Protein AF-A0AAV2ISJ8-F1 (afdb_monomer_lite)

Structure (mmCIF, N/CA/C/O backbone):
data_AF-A0AAV2ISJ8-F1
#
_entry.id   AF-A0AAV2ISJ8-F1
#
loop_
_atom_site.group_PDB
_atom_site.id
_atom_site.type_symbol
_atom_site.label_atom_id
_atom_site.label_alt_id
_atom_site.label_comp_id
_atom_site.label_asym_id
_atom_site.label_entity_id
_atom_site.label_seq_id
_atom_site.pdbx_PDB_ins_code
_atom_site.Cartn_x
_atom_site.Cartn_y
_atom_site.Cartn_z
_atom_site.occupancy
_atom_site.B_iso_or_equiv
_atom_site.auth_seq_id
_atom_site.auth_comp_id
_atom_site.auth_asym_id
_atom_site.auth_atom_id
_atom_site.pdbx_PDB_model_num
ATOM 1 N N . MET A 1 1 ? -16.172 -17.480 1.132 1.00 49.47 1 MET A N 1
ATOM 2 C CA . MET A 1 1 ? -15.175 -17.235 2.194 1.00 49.47 1 MET A CA 1
ATOM 3 C C . MET A 1 1 ? -15.875 -16.406 3.260 1.00 49.47 1 MET A C 1
ATOM 5 O O . MET A 1 1 ? -16.706 -15.595 2.855 1.00 49.47 1 MET A O 1
ATOM 9 N N . PRO A 1 2 ? -15.676 -16.665 4.565 1.00 49.12 2 PRO A N 1
ATOM 10 C CA . PRO A 1 2 ? -16.267 -15.838 5.619 1.00 49.12 2 PRO A CA 1
ATOM 11 C C . PRO A 1 2 ? -15.852 -14.380 5.388 1.00 49.12 2 PRO A C 1
ATOM 13 O O . PRO A 1 2 ? -14.786 -14.154 4.820 1.00 49.12 2 PRO A O 1
ATOM 16 N N . GLY A 1 3 ? -16.746 -13.441 5.707 1.00 65.44 3 GLY A N 1
ATOM 17 C CA . GLY A 1 3 ? -16.682 -12.043 5.270 1.00 65.44 3 GLY A CA 1
ATOM 18 C C . GLY A 1 3 ? -15.298 -11.424 5.436 1.00 65.44 3 GLY A C 1
ATOM 19 O O . GLY A 1 3 ? -14.708 -11.499 6.503 1.00 65.44 3 GLY A O 1
ATOM 20 N N . LEU A 1 4 ? -14.784 -10.855 4.351 1.00 76.38 4 LEU A N 1
ATOM 21 C CA . LEU A 1 4 ? -13.522 -10.129 4.326 1.00 76.38 4 LEU A CA 1
ATOM 22 C C . LEU A 1 4 ? -13.640 -8.917 5.274 1.00 76.38 4 LEU A C 1
ATOM 24 O O . LEU A 1 4 ? -14.649 -8.210 5.204 1.00 76.38 4 LEU A O 1
ATOM 28 N N . ASN A 1 5 ? -12.651 -8.679 6.144 1.00 89.56 5 ASN A N 1
ATOM 29 C CA . ASN A 1 5 ? -12.634 -7.514 7.041 1.00 89.56 5 ASN A CA 1
ATOM 30 C C . ASN A 1 5 ? -12.361 -6.244 6.229 1.00 89.56 5 ASN A C 1
ATOM 32 O O . ASN A 1 5 ? -11.215 -5.812 6.064 1.00 89.56 5 ASN A O 1
ATOM 36 N N . GLU A 1 6 ? -13.429 -5.706 5.645 1.00 92.19 6 GLU A N 1
ATOM 37 C CA . GLU A 1 6 ? -13.397 -4.541 4.774 1.00 92.19 6 GLU A CA 1
ATOM 38 C C . GLU A 1 6 ? -13.858 -3.279 5.496 1.00 92.19 6 GLU A C 1
ATOM 40 O O . GLU A 1 6 ? -14.900 -3.239 6.149 1.00 92.19 6 GLU A O 1
ATOM 45 N N . TYR A 1 7 ? -13.089 -2.218 5.291 1.00 92.50 7 TYR A N 1
ATOM 46 C CA . TYR A 1 7 ? -13.333 -0.879 5.796 1.00 92.50 7 TYR A CA 1
ATOM 47 C C . TYR A 1 7 ? -13.328 0.101 4.623 1.00 92.50 7 TYR A C 1
ATOM 49 O O . TYR A 1 7 ? -12.619 -0.106 3.638 1.00 92.50 7 TYR A O 1
ATOM 57 N N . LEU A 1 8 ? -14.120 1.167 4.710 1.00 90.62 8 LEU A N 1
ATOM 58 C CA . LEU A 1 8 ? -14.119 2.241 3.717 1.00 90.62 8 LEU A CA 1
ATOM 59 C C . LEU A 1 8 ? -13.318 3.417 4.258 1.00 90.62 8 LEU A C 1
ATOM 61 O O . LEU A 1 8 ? -13.544 3.847 5.389 1.00 90.62 8 LEU A O 1
ATOM 65 N N . PHE A 1 9 ? -12.412 3.939 3.443 1.00 91.38 9 PHE A N 1
ATOM 66 C CA . PHE A 1 9 ? -11.726 5.182 3.743 1.00 91.38 9 PHE A CA 1
ATOM 67 C C . PHE A 1 9 ? -12.672 6.368 3.531 1.00 91.38 9 PHE A C 1
ATOM 69 O O . PHE A 1 9 ? -13.378 6.436 2.523 1.00 91.38 9 PHE A O 1
ATOM 76 N N . ASP A 1 10 ? -12.704 7.295 4.484 1.00 86.94 10 ASP A N 1
ATOM 77 C CA . ASP A 1 10 ? -13.598 8.458 4.466 1.00 86.94 10 ASP A CA 1
ATOM 78 C C . ASP A 1 10 ? -12.977 9.694 3.787 1.00 86.94 10 ASP A C 1
ATOM 80 O O . ASP A 1 10 ? -13.607 10.754 3.733 1.00 86.94 10 ASP A O 1
ATOM 84 N N . GLY A 1 11 ? -11.759 9.557 3.252 1.00 81.19 11 GLY A N 1
ATOM 85 C CA . GLY A 1 11 ? -11.011 10.635 2.607 1.00 81.19 11 GLY A CA 1
ATOM 86 C C . GLY A 1 11 ? -10.333 11.600 3.583 1.00 81.19 11 GLY A C 1
ATOM 87 O O . GLY A 1 11 ? -9.901 12.671 3.156 1.00 81.19 11 GLY A O 1
ATOM 88 N N . LYS A 1 12 ? -10.279 11.269 4.880 1.00 83.62 12 LYS A N 1
ATOM 89 C CA . LYS A 1 12 ? -9.567 12.037 5.911 1.00 83.62 12 LYS A CA 1
ATOM 90 C C . LYS A 1 12 ? -8.397 11.222 6.459 1.00 83.62 12 LYS A C 1
ATOM 92 O O . LYS A 1 12 ? -7.734 10.517 5.716 1.00 83.62 12 LYS A O 1
ATOM 97 N N . ASP A 1 13 ? -8.108 11.333 7.749 1.00 85.56 13 ASP A N 1
ATOM 98 C CA . ASP A 1 13 ? -7.073 10.540 8.390 1.00 85.56 13 ASP A CA 1
ATOM 99 C C . ASP A 1 13 ? -7.578 9.117 8.650 1.00 85.56 13 ASP A C 1
ATOM 101 O O . ASP A 1 13 ? -8.697 8.908 9.123 1.00 85.56 13 ASP A O 1
ATOM 105 N N . LEU A 1 14 ? -6.733 8.120 8.373 1.00 86.94 14 LEU A N 1
ATOM 106 C CA . LEU A 1 14 ? -7.043 6.732 8.702 1.00 86.94 14 LEU A CA 1
ATOM 107 C C . LEU A 1 14 ? -6.988 6.535 10.225 1.00 86.94 14 LEU A C 1
ATOM 109 O O . LEU A 1 14 ? -5.926 6.289 10.799 1.00 86.94 14 LEU A O 1
ATOM 113 N N . GLU A 1 15 ? -8.141 6.605 10.885 1.00 89.81 15 GLU A N 1
ATOM 114 C CA . GLU A 1 15 ? -8.260 6.273 12.305 1.00 89.81 15 GLU A CA 1
ATOM 115 C C . GLU A 1 15 ? -8.337 4.754 12.515 1.00 89.81 15 GLU A C 1
ATOM 117 O O . GLU A 1 15 ? -9.266 4.077 12.070 1.00 89.81 15 GLU A O 1
ATOM 122 N N . VAL A 1 16 ? -7.368 4.200 13.248 1.00 91.31 16 VAL A N 1
ATOM 123 C CA . VAL A 1 16 ? -7.349 2.769 13.577 1.00 91.31 16 VAL A CA 1
ATOM 124 C C . VAL A 1 16 ? -8.304 2.492 14.736 1.00 91.31 16 VAL A C 1
ATOM 126 O O . VAL A 1 16 ? -7.998 2.751 15.902 1.00 91.31 16 VAL A O 1
ATOM 129 N N . THR A 1 17 ? -9.468 1.927 14.420 1.00 94.12 17 THR A N 1
ATOM 130 C CA . THR A 1 17 ? -10.450 1.526 15.436 1.00 94.12 17 THR A CA 1
ATOM 131 C C . THR A 1 17 ? -10.031 0.242 16.159 1.00 94.12 17 THR A C 1
ATOM 133 O O . THR A 1 17 ? -9.265 -0.578 15.647 1.00 94.12 17 THR A O 1
ATOM 136 N N . SER A 1 18 ? -10.581 0.009 17.355 1.00 96.00 18 SER A N 1
ATOM 137 C CA . SER A 1 18 ? -10.342 -1.242 18.091 1.00 96.00 18 SER A CA 1
ATOM 138 C C . SER A 1 18 ? -10.807 -2.484 17.321 1.00 96.00 18 SER A C 1
ATOM 140 O O . SER A 1 18 ? -10.195 -3.540 17.466 1.00 96.00 18 SER A O 1
ATOM 142 N N . GLN A 1 19 ? -11.842 -2.354 16.483 1.00 93.88 19 GLN A N 1
ATOM 143 C CA . GLN A 1 19 ? -12.320 -3.446 15.635 1.00 93.88 19 GLN A CA 1
ATOM 144 C C . GLN A 1 19 ? -11.319 -3.763 14.520 1.00 93.88 19 GLN A C 1
ATOM 146 O O . GLN A 1 19 ? -10.930 -4.916 14.384 1.00 93.88 19 GLN A O 1
ATOM 151 N N . MET A 1 20 ? -10.809 -2.743 13.817 1.00 94.31 20 MET A N 1
ATOM 152 C CA . MET A 1 20 ? -9.773 -2.916 12.785 1.00 94.31 20 MET A CA 1
ATOM 153 C C . MET A 1 20 ? -8.541 -3.627 13.336 1.00 94.31 20 MET A C 1
ATOM 155 O O . MET A 1 20 ? -7.978 -4.504 12.686 1.00 94.31 20 MET A O 1
ATOM 159 N N . LYS A 1 21 ? -8.137 -3.272 14.561 1.00 95.00 21 LYS A N 1
ATOM 160 C CA . LYS A 1 21 ? -7.029 -3.942 15.237 1.00 95.00 21 LYS A CA 1
ATOM 161 C C . LYS A 1 21 ? -7.354 -5.407 15.545 1.00 95.00 21 LYS A C 1
ATOM 163 O O . LYS A 1 21 ? -6.523 -6.266 15.287 1.00 95.00 21 LYS A O 1
ATOM 168 N N . SER A 1 22 ? -8.535 -5.691 16.094 1.00 95.88 22 SER A N 1
ATOM 169 C CA . SER A 1 22 ? -8.946 -7.064 16.418 1.00 95.88 22 SER A CA 1
ATOM 170 C C . SER A 1 22 ? -9.006 -7.953 15.176 1.00 95.88 22 SER A C 1
ATOM 172 O O . SER A 1 22 ? -8.578 -9.101 15.226 1.00 95.88 22 SER A O 1
ATOM 174 N N . ASP A 1 23 ? -9.522 -7.416 14.076 1.00 94.62 23 ASP A N 1
ATOM 175 C CA . ASP A 1 23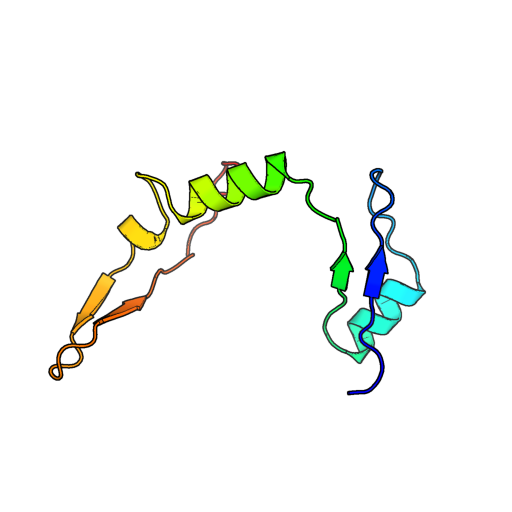 ? -9.618 -8.101 12.790 1.00 94.62 23 ASP A CA 1
ATOM 176 C C . ASP A 1 23 ? -8.229 -8.383 12.211 1.00 94.62 23 ASP A C 1
ATOM 178 O O . ASP A 1 23 ? -7.956 -9.488 11.752 1.00 94.62 23 ASP A O 1
ATOM 182 N N . PHE A 1 24 ? -7.316 -7.413 12.301 1.00 93.88 24 PHE A N 1
ATOM 183 C CA . PHE A 1 24 ? -5.923 -7.608 11.911 1.00 93.88 24 PHE A CA 1
ATOM 184 C C . PHE A 1 24 ? -5.217 -8.654 12.785 1.00 93.88 24 PHE A C 1
ATOM 186 O O . PHE A 1 24 ? -4.503 -9.504 12.263 1.00 93.88 24 PHE A O 1
ATOM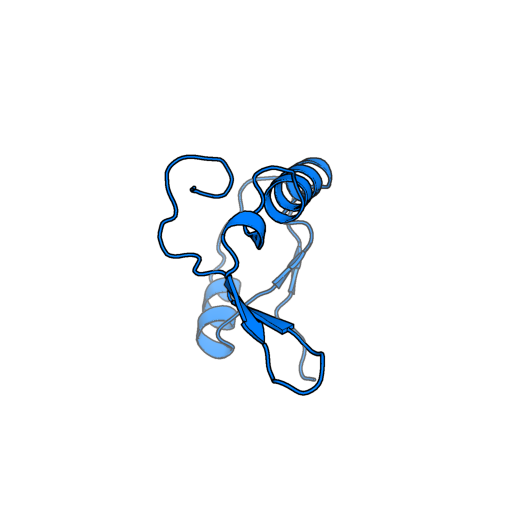 193 N N . ASP A 1 25 ? -5.417 -8.619 14.105 1.00 94.62 25 ASP A N 1
ATOM 194 C CA . ASP A 1 25 ? -4.814 -9.586 15.028 1.00 94.62 25 ASP A CA 1
ATOM 195 C C . ASP A 1 25 ? -5.328 -11.019 14.768 1.00 94.62 25 ASP A C 1
ATOM 197 O O . ASP A 1 25 ? -4.590 -11.983 14.984 1.00 94.62 25 ASP A O 1
ATOM 201 N N . LEU A 1 26 ? -6.584 -11.164 14.325 1.00 93.44 26 LEU A N 1
ATOM 202 C CA . LEU A 1 26 ? -7.217 -12.454 14.047 1.00 93.44 26 LEU A CA 1
ATOM 203 C C . LEU A 1 26 ? -6.838 -13.009 12.669 1.00 93.44 26 LEU A C 1
ATOM 205 O O . LEU A 1 26 ? -6.438 -14.169 12.566 1.00 93.44 26 LEU A O 1
ATOM 209 N N . ASP A 1 27 ? -6.974 -12.192 11.625 1.00 92.00 27 ASP A N 1
ATOM 210 C CA . ASP A 1 27 ? -6.873 -12.631 10.230 1.00 92.00 27 ASP A CA 1
ATOM 211 C C . ASP A 1 27 ? -5.523 -12.281 9.583 1.00 92.00 27 ASP A C 1
ATOM 213 O O . ASP A 1 27 ? -5.216 -12.730 8.478 1.00 92.00 27 ASP A O 1
ATOM 217 N N . GLY A 1 28 ? -4.683 -11.502 10.272 1.00 91.25 28 GLY A N 1
ATOM 218 C CA . GLY A 1 28 ? -3.362 -11.070 9.809 1.00 91.25 28 GLY A CA 1
ATOM 219 C C . GLY A 1 28 ? -3.396 -9.956 8.760 1.00 91.25 28 GLY A C 1
ATOM 220 O O . GLY A 1 28 ? -2.342 -9.470 8.353 1.00 91.25 28 GLY A O 1
ATOM 221 N N . PHE A 1 29 ? -4.586 -9.551 8.310 1.00 91.50 29 PHE A N 1
ATOM 222 C CA . PHE A 1 29 ? -4.785 -8.443 7.384 1.00 91.50 29 PHE A CA 1
ATOM 223 C C . PHE A 1 29 ? -6.182 -7.829 7.534 1.00 91.50 29 PHE A C 1
ATOM 225 O O . PHE A 1 29 ? -7.130 -8.470 7.983 1.00 91.50 29 PHE A O 1
ATOM 232 N N . ILE A 1 30 ? -6.303 -6.581 7.090 1.00 94.00 30 ILE A N 1
ATOM 233 C CA . ILE A 1 30 ? -7.576 -5.899 6.841 1.00 94.00 30 ILE A CA 1
ATOM 234 C C . ILE A 1 30 ? -7.507 -5.243 5.465 1.00 94.00 30 ILE A C 1
ATOM 236 O O . ILE A 1 30 ? -6.417 -4.950 4.970 1.00 94.00 30 ILE A O 1
ATOM 240 N N . ILE A 1 31 ? -8.657 -4.999 4.844 1.00 92.62 31 ILE A N 1
ATOM 241 C CA . ILE A 1 31 ? -8.724 -4.283 3.568 1.00 92.62 31 ILE A CA 1
ATOM 242 C C . ILE A 1 31 ? -9.411 -2.944 3.785 1.00 92.62 31 ILE A C 1
ATOM 244 O O . ILE A 1 31 ? -10.563 -2.887 4.201 1.00 92.62 31 ILE A O 1
ATOM 248 N N . VAL A 1 32 ? -8.707 -1.862 3.458 1.00 93.44 32 VAL A N 1
ATOM 249 C CA . VAL A 1 32 ? -9.263 -0.507 3.460 1.00 93.44 32 VAL A CA 1
ATOM 250 C C . VAL A 1 32 ? -9.477 -0.073 2.011 1.00 93.44 32 VAL A C 1
ATOM 252 O O . VAL A 1 32 ? -8.527 0.125 1.255 1.00 93.44 32 VAL A O 1
ATOM 255 N N . ARG A 1 33 ? -10.736 0.028 1.590 1.00 91.88 33 ARG A N 1
ATOM 256 C CA . ARG A 1 33 ? -11.117 0.436 0.234 1.00 91.88 33 ARG A CA 1
ATOM 257 C C . ARG A 1 33 ? -11.024 1.949 0.093 1.00 91.88 33 ARG A C 1
ATOM 259 O O . ARG A 1 33 ? -11.454 2.679 0.982 1.00 91.88 33 ARG A O 1
ATOM 266 N N . GLY A 1 34 ? -10.519 2.398 -1.053 1.00 89.94 34 GLY A N 1
ATOM 267 C CA . GLY A 1 34 ? -10.381 3.823 -1.357 1.00 89.94 34 GLY A CA 1
ATOM 268 C C . GLY A 1 34 ? -9.284 4.524 -0.560 1.00 89.94 34 GLY A C 1
ATOM 269 O O . GLY A 1 34 ? -9.293 5.744 -0.519 1.00 89.94 34 GLY A O 1
ATOM 270 N N . LEU A 1 35 ? -8.371 3.771 0.073 1.00 90.56 35 LEU A N 1
ATOM 271 C CA . LEU A 1 35 ? -7.255 4.328 0.844 1.00 90.56 35 LEU A CA 1
ATOM 272 C C . LEU A 1 35 ? -6.354 5.232 -0.005 1.00 90.56 35 LEU A C 1
ATOM 274 O O . LEU A 1 35 ? -5.864 6.235 0.490 1.00 90.56 35 LEU A O 1
ATOM 278 N N . LEU A 1 36 ? -6.153 4.853 -1.267 1.00 88.31 36 LEU A N 1
ATOM 279 C CA . LEU A 1 36 ? -5.448 5.650 -2.260 1.00 88.31 36 LEU A CA 1
ATOM 280 C C . LEU A 1 36 ? -6.470 6.232 -3.229 1.00 88.31 36 LEU A C 1
ATOM 282 O O . LEU A 1 36 ? -7.363 5.516 -3.705 1.00 88.31 36 LEU A O 1
ATOM 286 N N . ASN A 1 37 ? -6.333 7.520 -3.521 1.00 87.75 37 ASN A N 1
ATOM 287 C CA . ASN A 1 37 ? -7.082 8.161 -4.590 1.00 87.75 37 ASN A CA 1
ATOM 288 C C . ASN A 1 37 ? -6.470 7.825 -5.967 1.00 87.75 37 ASN A C 1
ATOM 290 O O . ASN A 1 37 ? -5.426 7.181 -6.063 1.00 87.75 37 ASN A O 1
ATOM 294 N N . ALA A 1 38 ? -7.150 8.223 -7.046 1.00 87.50 38 ALA A N 1
ATOM 295 C CA . ALA A 1 38 ? -6.705 7.902 -8.402 1.00 87.50 38 ALA A CA 1
ATOM 296 C C . ALA A 1 38 ? -5.332 8.512 -8.738 1.00 87.50 38 ALA A C 1
ATOM 298 O O . ALA A 1 38 ? -4.497 7.826 -9.308 1.00 87.50 38 ALA A O 1
ATOM 299 N N . GLU A 1 39 ? -5.072 9.755 -8.326 1.00 86.88 39 GLU A N 1
ATOM 300 C CA . GLU A 1 39 ? -3.800 10.440 -8.593 1.00 86.88 39 GLU A CA 1
ATOM 301 C C . GLU A 1 39 ? -2.636 9.779 -7.835 1.00 86.88 39 GLU A C 1
ATOM 303 O O . GLU A 1 39 ? -1.551 9.599 -8.379 1.00 86.88 39 GLU A O 1
ATOM 308 N N . GLU A 1 40 ? -2.862 9.367 -6.586 1.00 85.38 40 GLU A N 1
ATOM 309 C CA . GLU A 1 40 ? -1.876 8.622 -5.790 1.00 85.38 40 GLU A CA 1
ATOM 310 C C . GLU A 1 40 ? -1.586 7.245 -6.391 1.00 85.38 40 GLU A C 1
ATOM 312 O O . GLU A 1 40 ? -0.439 6.794 -6.394 1.00 85.38 40 GLU A O 1
ATOM 317 N N . LEU A 1 41 ? -2.619 6.579 -6.914 1.00 87.25 41 LEU A N 1
ATOM 318 C CA . LEU A 1 41 ? -2.463 5.299 -7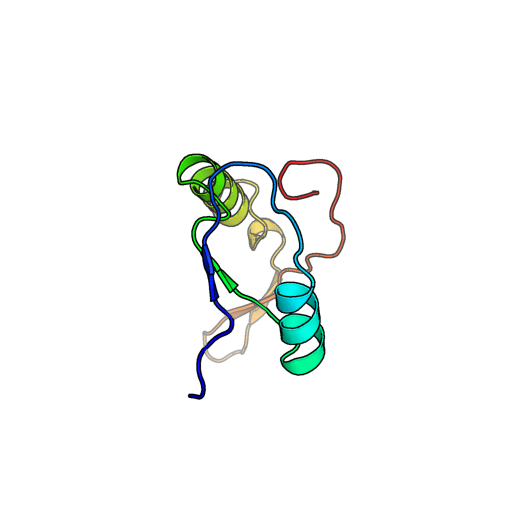.589 1.00 87.25 41 LEU A CA 1
ATOM 319 C C . LEU A 1 41 ? -1.660 5.447 -8.886 1.00 87.25 41 LEU A C 1
ATOM 321 O O . LEU A 1 41 ? -0.785 4.620 -9.129 1.00 87.25 41 LEU A O 1
ATOM 325 N N . ASP A 1 42 ? -1.899 6.510 -9.658 1.00 86.25 42 ASP A N 1
ATOM 326 C CA . ASP A 1 42 ? -1.158 6.807 -10.888 1.00 86.25 42 ASP A CA 1
ATOM 327 C C . ASP A 1 42 ? 0.338 7.030 -10.600 1.00 86.25 42 ASP A C 1
ATOM 329 O O . ASP A 1 42 ? 1.190 6.522 -11.328 1.00 86.25 42 ASP A O 1
ATOM 333 N N . ILE A 1 43 ? 0.683 7.713 -9.499 1.00 85.38 43 ILE A N 1
ATOM 334 C CA . ILE A 1 43 ? 2.083 7.901 -9.070 1.00 85.38 43 ILE A CA 1
ATOM 335 C C . ILE A 1 43 ? 2.746 6.556 -8.750 1.00 85.38 43 ILE A C 1
ATOM 337 O O . ILE A 1 43 ? 3.892 6.316 -9.132 1.00 85.38 43 ILE A O 1
ATOM 341 N N . ILE A 1 44 ? 2.041 5.667 -8.044 1.00 82.00 44 ILE A N 1
ATOM 342 C CA . ILE A 1 44 ? 2.553 4.326 -7.733 1.00 82.00 44 ILE A CA 1
ATOM 343 C C . ILE A 1 44 ? 2.705 3.510 -9.019 1.00 82.00 44 ILE A C 1
ATOM 345 O O . ILE A 1 44 ? 3.710 2.819 -9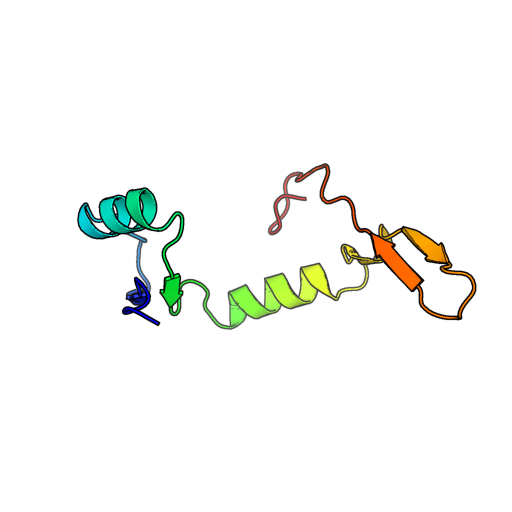.193 1.00 82.00 44 ILE A O 1
ATOM 349 N N . GLU A 1 45 ? 1.736 3.593 -9.930 1.00 83.31 45 GLU A N 1
ATOM 350 C CA . GLU A 1 45 ? 1.788 2.911 -11.220 1.00 83.31 45 GLU A CA 1
ATOM 351 C C . GLU A 1 45 ? 2.980 3.389 -12.058 1.00 83.31 45 GLU A C 1
ATOM 353 O O . GLU A 1 45 ? 3.704 2.560 -12.617 1.00 83.31 45 GLU A O 1
ATOM 358 N N . GLU A 1 46 ? 3.238 4.697 -12.094 1.00 80.62 46 GLU A N 1
ATOM 359 C CA . GLU A 1 46 ? 4.400 5.281 -12.762 1.00 80.62 46 GLU A CA 1
ATOM 360 C C . GLU A 1 46 ? 5.710 4.852 -12.094 1.00 80.62 46 GLU A C 1
ATOM 362 O O . GLU A 1 46 ? 6.649 4.473 -12.788 1.00 80.62 46 GLU A O 1
ATOM 367 N N . ALA A 1 47 ? 5.789 4.824 -10.763 1.00 73.62 47 ALA A N 1
ATOM 368 C CA . ALA A 1 47 ? 6.998 4.376 -10.073 1.00 73.62 47 ALA A CA 1
ATOM 369 C C . ALA A 1 47 ? 7.302 2.885 -10.325 1.00 73.62 47 ALA A C 1
ATOM 371 O O . ALA A 1 47 ? 8.460 2.480 -10.453 1.00 73.62 47 ALA A O 1
ATOM 372 N N . VAL A 1 48 ? 6.264 2.052 -10.438 1.00 72.19 48 VAL A N 1
ATOM 373 C CA . VAL A 1 48 ? 6.411 0.614 -10.706 1.00 72.19 48 VAL A CA 1
ATOM 374 C C . VAL A 1 48 ? 6.743 0.336 -12.173 1.00 72.19 48 VAL A C 1
ATOM 376 O O . VAL A 1 48 ? 7.575 -0.531 -12.440 1.00 72.19 48 VAL A O 1
ATOM 379 N N . ASN A 1 49 ? 6.120 1.046 -13.119 1.00 74.56 49 ASN A N 1
ATOM 380 C CA . ASN A 1 49 ? 6.205 0.751 -14.557 1.00 74.56 49 ASN A CA 1
ATOM 381 C C . ASN A 1 49 ? 7.072 1.736 -15.362 1.00 74.56 49 ASN A C 1
ATOM 383 O O . ASN A 1 49 ? 7.273 1.542 -16.562 1.00 74.56 49 ASN A O 1
ATOM 387 N N . GLY A 1 50 ? 7.557 2.803 -14.731 1.00 65.69 50 GLY A N 1
ATOM 388 C CA . GLY A 1 50 ? 8.268 3.903 -15.370 1.00 65.69 50 GLY A CA 1
ATOM 389 C C . GLY A 1 50 ? 9.702 3.581 -15.812 1.00 65.69 50 GLY A C 1
ATOM 390 O O . GLY A 1 50 ? 10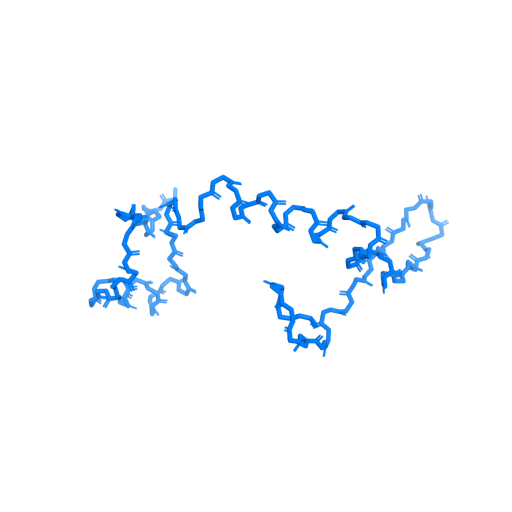.216 2.477 -15.614 1.00 65.69 50 GLY A O 1
ATOM 391 N N . PRO A 1 51 ? 10.387 4.555 -16.433 1.00 54.50 51 PRO A N 1
ATOM 392 C CA . PRO A 1 51 ? 11.737 4.373 -16.972 1.00 54.50 51 PRO A CA 1
ATOM 393 C C . PRO A 1 51 ? 12.794 4.049 -15.896 1.00 54.50 51 PRO A C 1
ATOM 395 O O . PRO A 1 51 ? 13.709 3.276 -16.174 1.00 54.50 51 PRO A O 1
ATOM 398 N N . ASP A 1 52 ? 12.613 4.537 -14.663 1.00 55.25 52 ASP A N 1
ATOM 399 C CA . ASP A 1 52 ? 13.414 4.188 -13.474 1.00 55.25 52 ASP A CA 1
ATOM 400 C C . ASP A 1 52 ? 12.725 3.112 -12.607 1.00 55.25 52 ASP A C 1
ATOM 402 O O . ASP A 1 52 ? 12.868 3.073 -11.387 1.00 55.25 52 ASP A O 1
ATOM 406 N N . SER A 1 53 ? 11.934 2.237 -13.237 1.00 59.69 53 SER A N 1
ATOM 407 C CA . SER A 1 53 ? 11.149 1.213 -12.544 1.00 59.69 53 SER A CA 1
ATOM 408 C C . SER A 1 53 ? 11.992 0.257 -11.709 1.00 59.69 53 SER A C 1
ATOM 410 O O . SER A 1 53 ? 13.135 -0.087 -12.026 1.00 59.69 53 SER A O 1
ATOM 412 N N . LEU A 1 54 ? 11.331 -0.334 -10.714 1.00 57.06 54 LEU A N 1
ATOM 413 C CA . LEU A 1 54 ? 11.830 -1.505 -9.998 1.00 57.06 54 LEU A CA 1
ATOM 414 C C . LEU A 1 54 ? 12.287 -2.640 -10.927 1.00 57.06 54 LEU A C 1
ATOM 416 O O . LEU A 1 54 ? 13.168 -3.430 -10.577 1.00 57.06 54 LEU A O 1
ATOM 420 N N . THR A 1 55 ? 11.680 -2.732 -12.115 1.00 57.12 55 THR A N 1
ATOM 421 C CA . THR A 1 55 ? 12.033 -3.737 -13.118 1.00 57.12 55 THR A CA 1
ATOM 422 C C . THR A 1 55 ? 13.392 -3.501 -13.771 1.00 57.12 55 THR A C 1
ATOM 424 O O . THR A 1 55 ? 14.009 -4.468 -14.211 1.00 57.12 55 THR A O 1
ATOM 427 N N . SER A 1 56 ? 13.917 -2.274 -13.752 1.00 54.81 56 SER A N 1
ATOM 428 C CA . SER A 1 56 ? 15.265 -1.952 -14.241 1.00 54.81 56 SER A CA 1
ATOM 429 C C . SER A 1 56 ? 16.375 -2.576 -13.379 1.00 54.81 56 SER A C 1
ATOM 431 O O . SER A 1 56 ? 17.476 -2.812 -13.872 1.00 54.81 56 SER A O 1
ATOM 433 N N . TYR A 1 57 ? 16.075 -2.907 -12.116 1.00 55.16 57 TYR A N 1
ATOM 434 C CA . TYR A 1 57 ? 16.956 -3.651 -11.203 1.00 55.16 57 TYR A CA 1
ATOM 435 C C . TYR A 1 57 ? 16.580 -5.136 -11.078 1.00 55.16 57 TYR A C 1
ATOM 437 O O . TYR A 1 57 ? 17.178 -5.863 -10.280 1.00 55.16 57 TYR A O 1
ATOM 445 N N . ALA A 1 58 ? 15.591 -5.604 -11.848 1.00 54.66 58 ALA A N 1
ATOM 446 C CA . ALA A 1 58 ? 15.279 -7.021 -11.939 1.00 54.66 58 ALA A CA 1
ATOM 447 C C . ALA A 1 58 ? 16.415 -7.727 -12.673 1.00 54.66 58 ALA A C 1
ATOM 449 O O . ALA A 1 58 ? 16.727 -7.388 -13.814 1.00 54.66 58 ALA A O 1
ATOM 450 N N . TYR A 1 59 ? 17.005 -8.747 -12.058 1.00 52.91 59 TYR A N 1
ATOM 451 C CA . TYR A 1 59 ? 17.834 -9.683 -12.806 1.00 52.91 59 TYR A CA 1
ATOM 452 C C . TYR A 1 59 ? 16.985 -10.908 -13.136 1.00 52.91 59 TYR A C 1
ATOM 454 O O . TYR A 1 59 ? 16.354 -11.501 -12.255 1.00 52.91 59 TYR A O 1
ATOM 462 N N . GLY A 1 60 ? 16.920 -11.243 -14.420 1.00 54.06 60 GLY A N 1
ATOM 463 C CA . GLY A 1 60 ? 16.294 -12.463 -14.897 1.00 54.06 60 GLY A CA 1
ATOM 464 C C . GLY A 1 60 ? 17.279 -13.619 -14.828 1.00 54.06 60 GLY A C 1
ATOM 465 O O . GLY A 1 60 ? 18.426 -1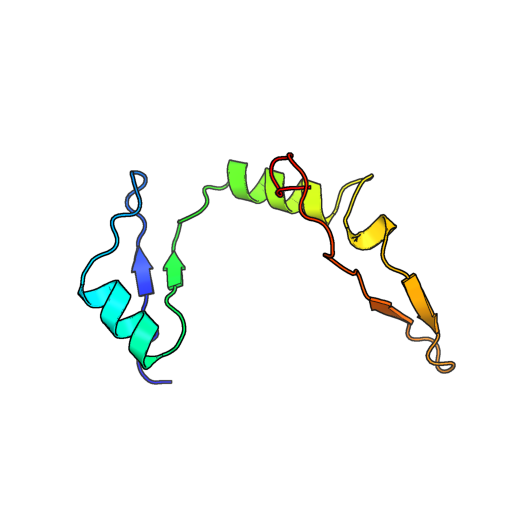3.482 -15.249 1.00 54.06 60 GLY A O 1
ATOM 466 N N . ASN A 1 61 ? 16.841 -14.758 -14.297 1.00 50.78 61 ASN A N 1
ATOM 467 C CA . ASN A 1 61 ? 17.549 -16.017 -14.503 1.00 50.78 61 ASN A CA 1
ATOM 468 C C . ASN A 1 61 ? 16.765 -16.813 -15.553 1.00 50.78 61 ASN A C 1
ATOM 470 O O . ASN A 1 61 ? 15.567 -17.056 -15.376 1.00 50.78 61 ASN A O 1
ATOM 474 N N . ASP A 1 62 ? 17.427 -17.145 -16.660 1.00 56.44 62 ASP A N 1
ATOM 475 C CA . ASP A 1 62 ? 16.839 -17.908 -17.764 1.00 56.44 62 ASP A CA 1
ATOM 476 C C . ASP A 1 62 ? 16.564 -19.342 -17.288 1.00 56.44 62 ASP A C 1
ATOM 478 O O . ASP A 1 62 ? 17.462 -20.010 -16.763 1.00 56.44 62 ASP A O 1
ATOM 482 N N . ASP A 1 63 ? 15.318 -19.806 -17.425 1.00 65.00 63 ASP A N 1
ATOM 483 C CA . ASP A 1 63 ? 14.928 -21.162 -17.031 1.00 65.00 63 ASP A CA 1
ATOM 484 C C . ASP A 1 63 ? 15.386 -22.236 -18.035 1.00 65.00 63 ASP A C 1
ATOM 486 O O . ASP A 1 63 ? 15.222 -23.429 -17.774 1.00 65.00 63 ASP A O 1
ATOM 490 N N . GLY A 1 64 ? 15.976 -21.832 -19.167 1.00 60.34 64 GLY A N 1
ATOM 491 C CA . GLY A 1 64 ? 16.436 -22.723 -20.232 1.00 60.34 64 GLY A CA 1
ATOM 492 C C . GLY A 1 64 ? 15.308 -23.304 -21.095 1.00 60.34 64 GLY A C 1
ATOM 493 O O . GLY A 1 64 ? 15.594 -24.023 -22.053 1.00 60.34 64 GLY A O 1
ATOM 494 N N . GLU A 1 65 ? 14.044 -22.980 -20.802 1.00 67.69 65 GLU A N 1
ATOM 495 C CA . GLU A 1 65 ? 12.844 -23.370 -21.559 1.00 67.69 65 GLU A CA 1
ATOM 496 C C . GLU A 1 65 ? 12.123 -22.161 -22.188 1.00 67.69 65 GLU A C 1
ATOM 498 O O . GLU A 1 65 ? 11.037 -22.300 -22.759 1.00 67.69 65 GLU A O 1
ATOM 503 N N . GLY A 1 66 ? 12.738 -20.975 -22.140 1.00 59.06 66 GLY A N 1
ATOM 504 C CA . GLY A 1 66 ? 12.237 -19.757 -22.776 1.00 59.06 66 GLY A CA 1
ATOM 505 C C . GLY A 1 66 ? 11.306 -18.918 -21.899 1.00 59.06 66 GLY A C 1
ATOM 506 O O . GLY A 1 66 ? 10.622 -18.036 -22.425 1.00 59.06 66 GLY A O 1
ATOM 507 N N . ARG A 1 67 ? 11.264 -19.160 -20.581 1.00 51.19 67 ARG A N 1
ATOM 508 C CA . ARG A 1 67 ? 10.590 -18.281 -19.614 1.00 51.19 67 ARG A CA 1
ATOM 509 C C . ARG A 1 67 ? 11.634 -17.656 -18.694 1.00 51.19 67 ARG A C 1
ATOM 511 O O . ARG A 1 67 ? 12.553 -18.306 -18.212 1.00 51.19 67 ARG A O 1
ATOM 518 N N . GLU A 1 68 ? 11.473 -16.371 -18.422 1.00 53.25 68 GLU A N 1
ATOM 519 C CA . GLU A 1 68 ? 12.405 -15.624 -17.584 1.00 53.25 68 GLU A CA 1
ATOM 520 C C . GLU A 1 68 ? 11.782 -15.407 -16.202 1.00 53.25 68 GLU A C 1
ATOM 522 O O . GLU A 1 68 ? 10.755 -14.734 -16.070 1.00 53.25 68 GLU A O 1
ATOM 527 N N . ALA A 1 69 ? 12.393 -15.971 -15.159 1.00 54.38 69 ALA A N 1
ATOM 528 C CA . ALA A 1 69 ? 12.026 -15.633 -13.790 1.00 54.38 69 ALA A CA 1
ATOM 529 C C . ALA A 1 69 ? 12.694 -14.301 -13.429 1.00 54.38 69 ALA A C 1
ATOM 531 O O . ALA A 1 69 ? 13.908 -14.247 -13.222 1.00 54.38 69 ALA A O 1
ATOM 532 N N . ARG A 1 70 ? 11.907 -13.222 -13.371 1.00 55.66 70 ARG A N 1
ATOM 533 C CA . ARG A 1 70 ? 12.386 -11.895 -12.963 1.00 55.66 70 ARG A CA 1
ATOM 534 C C . ARG A 1 70 ? 12.245 -11.732 -11.458 1.00 55.66 70 ARG A C 1
ATOM 536 O O . ARG A 1 70 ? 11.139 -11.790 -10.928 1.00 55.66 70 ARG A O 1
ATOM 543 N N . MET A 1 71 ? 13.369 -11.523 -10.779 1.00 54.47 71 MET A N 1
ATOM 544 C CA . MET A 1 71 ? 13.409 -11.251 -9.345 1.00 54.47 71 MET A CA 1
ATOM 545 C C . MET A 1 71 ? 13.908 -9.821 -9.125 1.00 54.47 71 MET A C 1
ATOM 547 O O . MET A 1 71 ? 15.066 -9.512 -9.401 1.00 54.47 71 MET A O 1
ATOM 551 N N . CYS A 1 72 ? 13.031 -8.951 -8.625 1.00 54.75 72 CYS A N 1
ATOM 552 C CA . CYS A 1 72 ? 13.398 -7.629 -8.121 1.00 54.75 72 CYS A CA 1
ATOM 553 C C . CYS A 1 72 ? 13.646 -7.737 -6.615 1.00 54.75 72 CYS A C 1
ATOM 555 O O . CYS A 1 72 ? 12.750 -8.125 -5.866 1.00 54.75 72 CYS A O 1
ATOM 557 N N . LEU A 1 73 ? 14.848 -7.393 -6.156 1.00 52.81 73 LEU A N 1
ATOM 558 C CA . LEU A 1 73 ? 15.117 -7.240 -4.728 1.00 52.81 73 LEU A CA 1
ATOM 559 C C . LEU A 1 73 ? 14.719 -5.822 -4.299 1.00 52.81 73 LEU A C 1
ATOM 561 O O . LEU A 1 73 ? 15.467 -4.879 -4.544 1.00 52.81 73 LEU A O 1
ATOM 565 N N . TRP A 1 74 ? 13.579 -5.672 -3.616 1.00 54.53 74 TRP A N 1
ATOM 566 C CA . TRP A 1 74 ? 13.248 -4.438 -2.885 1.00 54.53 74 TRP A CA 1
ATOM 567 C C . TRP A 1 74 ? 14.071 -4.385 -1.589 1.00 54.53 74 TRP A C 1
ATOM 569 O O . TRP A 1 74 ? 13.560 -4.604 -0.495 1.00 54.53 74 TRP A O 1
ATOM 579 N N . ASN A 1 75 ? 15.389 -4.211 -1.709 1.00 44.25 75 ASN A N 1
ATOM 580 C CA . ASN A 1 75 ? 16.311 -4.328 -0.571 1.00 44.25 75 ASN A CA 1
ATOM 581 C C . ASN A 1 75 ? 16.695 -2.993 0.069 1.00 44.25 75 ASN A C 1
ATOM 583 O O . ASN A 1 75 ? 17.384 -3.006 1.086 1.00 44.25 75 ASN A O 1
ATOM 587 N N . ASN A 1 76 ? 16.295 -1.855 -0.499 1.00 42.84 76 ASN A N 1
ATOM 588 C CA . ASN A 1 76 ? 16.666 -0.569 0.072 1.00 42.84 76 ASN A CA 1
ATOM 589 C C . ASN A 1 76 ? 15.593 0.474 -0.220 1.00 42.84 76 ASN A C 1
ATOM 591 O O . ASN A 1 76 ? 15.658 1.125 -1.261 1.00 42.84 76 ASN A O 1
ATOM 595 N N . PRO A 1 77 ? 14.590 0.605 0.658 1.00 46.91 77 PRO A N 1
ATOM 596 C CA . PRO A 1 77 ? 13.698 1.714 0.543 1.00 46.91 77 PRO A CA 1
ATOM 597 C C . PRO A 1 77 ? 14.424 3.007 0.976 1.00 46.91 77 PRO A C 1
ATOM 599 O O . PRO A 1 77 ? 14.603 3.226 2.172 1.00 46.91 77 PRO A O 1
ATOM 602 N N . GLY A 1 78 ? 14.958 3.816 0.059 1.00 45.59 78 GLY A N 1
ATOM 603 C CA . GLY A 1 78 ? 15.432 5.167 0.374 1.00 45.59 78 GLY A CA 1
ATOM 604 C C . GLY A 1 78 ? 14.306 6.201 0.546 1.00 45.59 78 GLY A C 1
ATOM 605 O O . GLY A 1 78 ? 13.257 5.915 1.109 1.00 45.59 78 GLY A O 1
ATOM 606 N N . ASN A 1 79 ? 14.573 7.454 0.185 1.00 50.53 79 ASN A N 1
ATOM 607 C CA . ASN A 1 79 ? 13.833 8.645 0.620 1.00 50.53 79 ASN A CA 1
ATOM 608 C C . ASN A 1 79 ? 12.866 9.266 -0.422 1.00 50.53 79 ASN A C 1
ATOM 610 O O . ASN A 1 79 ? 12.572 10.459 -0.317 1.00 50.53 79 ASN A O 1
ATOM 614 N N . ASP A 1 80 ? 12.370 8.526 -1.415 1.00 54.41 80 ASP A N 1
ATOM 615 C CA . ASP A 1 80 ? 11.341 9.010 -2.356 1.00 54.41 80 ASP A CA 1
ATOM 616 C C . ASP A 1 80 ? 9.902 8.536 -2.033 1.00 54.41 80 ASP A C 1
ATOM 618 O O . ASP A 1 80 ? 9.640 7.991 -0.965 1.00 54.41 80 ASP A O 1
ATOM 622 N N . THR A 1 81 ? 8.922 8.802 -2.907 1.00 44.84 81 THR A N 1
ATOM 623 C CA . THR A 1 81 ? 7.492 8.467 -2.715 1.00 44.84 81 THR A CA 1
ATOM 624 C C . THR A 1 81 ? 7.178 6.968 -2.682 1.00 44.84 81 THR A C 1
ATOM 626 O O . THR A 1 81 ? 6.099 6.588 -2.231 1.00 44.84 81 THR A O 1
ATOM 629 N N . THR A 1 82 ? 8.107 6.106 -3.095 1.00 48.81 82 THR A N 1
ATOM 630 C CA . THR A 1 82 ? 8.053 4.654 -2.838 1.00 48.81 82 THR A CA 1
ATOM 631 C C . THR A 1 82 ? 8.787 4.259 -1.555 1.00 48.81 82 THR A C 1
ATOM 633 O O . THR A 1 82 ? 8.865 3.083 -1.194 1.00 48.81 82 THR A O 1
ATOM 636 N N . GLY A 1 83 ? 9.331 5.268 -0.878 1.00 44.66 83 GLY A N 1
ATOM 637 C CA . GLY A 1 83 ? 10.485 5.162 -0.024 1.00 44.66 83 GLY A CA 1
ATOM 638 C C . GLY A 1 83 ? 11.634 4.528 -0.789 1.00 44.66 83 GLY A C 1
ATOM 639 O O . GLY A 1 83 ? 11.969 3.450 -0.379 1.00 44.66 83 GLY A O 1
ATOM 640 N N . ALA A 1 84 ? 12.197 5.080 -1.874 1.00 46.41 84 ALA A N 1
ATOM 641 C CA . ALA A 1 84 ? 13.425 4.596 -2.552 1.00 46.41 84 ALA A CA 1
ATOM 642 C C . ALA A 1 84 ? 14.585 5.605 -2.542 1.00 46.41 84 ALA A C 1
ATOM 644 O O . ALA A 1 84 ? 14.346 6.823 -2.393 1.00 46.41 84 ALA A O 1
#

Foldseek 3Di:
DPDAQEAEDPPDDDDCDPVNVVSCVVVVDHHYPPPDDPVRVVVVVCQCPHPVHLQVQWDWDDPVPPDTDTDRPPPAQPDDPSSD

Organism: Lymnaea stagnalis (NCBI:txid6523)

Radius of gyration: 17.87 Å; chains: 1; bounding box: 34×35×41 Å

Sequence (84 aa):
MPGLNEYLFDGKDLEVTSQMKSDFDLDGFIIVRGLLNAEELDIIEEAVNGPDSLTSYAYGNDDGEGREARMCLWNNPGNDTTGA

pLDDT: mean 72.82, std 18.29, range [42.84, 96.0]

Secondary structure (DSSP, 8-state):
-PPP-EEE--SS-----HHHHHHHHHHS--EEETSS-HHHHHHHHHHHHSTT-GGGGPEEEE-SSS-EEEE-------SSTT--